Protein AF-A0A2I2F520-F1 (afdb_monomer)

Radius of gyration: 12.86 Å; Cα contacts (8 Å, |Δi|>4): 35; chains: 1; bounding box: 26×24×35 Å

Structure (mmCIF, N/CA/C/O backbone):
data_AF-A0A2I2F520-F1
#
_entry.id   AF-A0A2I2F520-F1
#
loop_
_atom_site.group_PDB
_atom_site.id
_atom_site.type_symbol
_atom_site.label_atom_id
_atom_site.label_alt_id
_atom_site.label_comp_id
_atom_site.label_asym_id
_atom_site.label_entity_id
_atom_site.label_seq_id
_atom_site.pdbx_PDB_ins_code
_atom_site.Cartn_x
_atom_site.Cartn_y
_atom_site.Cartn_z
_atom_site.occupancy
_atom_site.B_iso_or_equiv
_atom_site.auth_seq_id
_atom_site.auth_comp_id
_atom_site.auth_asym_id
_atom_site.auth_atom_id
_atom_site.pdbx_PDB_model_num
ATOM 1 N N . MET A 1 1 ? 8.948 -13.957 -1.324 1.00 83.75 1 MET A N 1
ATOM 2 C CA . MET A 1 1 ? 7.906 -13.097 -1.930 1.00 83.75 1 MET A CA 1
ATOM 3 C C . MET A 1 1 ? 8.114 -11.625 -1.617 1.00 83.75 1 MET A C 1
ATOM 5 O O . MET A 1 1 ? 8.084 -10.852 -2.555 1.00 83.75 1 MET A O 1
ATOM 9 N N . ASN A 1 2 ? 8.434 -11.228 -0.380 1.00 88.88 2 ASN A N 1
ATOM 10 C CA . ASN A 1 2 ? 8.852 -9.837 -0.131 1.00 88.88 2 ASN A CA 1
ATOM 11 C C . ASN A 1 2 ? 10.098 -9.448 -0.943 1.00 88.88 2 ASN A C 1
ATOM 13 O O . ASN A 1 2 ? 10.085 -8.414 -1.588 1.00 88.88 2 ASN A O 1
ATOM 17 N N . GLU A 1 3 ? 11.121 -10.308 -0.998 1.00 93.56 3 GLU A N 1
ATOM 18 C CA . GLU A 1 3 ? 12.308 -10.079 -1.846 1.00 93.56 3 GLU A CA 1
ATOM 19 C C . GLU A 1 3 ? 11.953 -9.931 -3.333 1.00 93.56 3 GLU A C 1
ATOM 21 O O . GLU A 1 3 ? 12.498 -9.086 -4.032 1.00 93.56 3 GLU A O 1
ATOM 26 N N . GLU A 1 4 ? 10.999 -10.730 -3.812 1.00 93.75 4 GLU A N 1
ATOM 27 C CA . GLU A 1 4 ? 10.510 -10.685 -5.193 1.00 93.75 4 GLU A CA 1
ATOM 28 C C . GLU A 1 4 ? 9.754 -9.379 -5.475 1.00 93.75 4 GLU A C 1
ATOM 30 O O . GLU A 1 4 ? 9.965 -8.746 -6.506 1.00 93.75 4 GLU A O 1
ATOM 35 N N . TYR A 1 5 ? 8.929 -8.936 -4.525 1.00 94.75 5 TYR A N 1
ATOM 36 C CA . TYR A 1 5 ? 8.242 -7.652 -4.583 1.00 94.75 5 TYR A CA 1
ATOM 37 C C . TYR A 1 5 ? 9.231 -6.480 -4.587 1.00 94.75 5 TYR A C 1
ATOM 39 O O . TYR A 1 5 ? 9.129 -5.603 -5.436 1.00 94.75 5 TYR A O 1
ATOM 47 N N . GLU A 1 6 ? 10.204 -6.469 -3.673 1.00 93.75 6 GLU A N 1
ATOM 48 C CA . GLU A 1 6 ? 11.215 -5.406 -3.580 1.00 93.75 6 GLU A CA 1
ATOM 49 C C . GLU A 1 6 ? 12.132 -5.385 -4.813 1.00 93.75 6 GLU A C 1
ATOM 51 O O . GLU A 1 6 ? 12.542 -4.315 -5.259 1.00 93.75 6 GLU A O 1
ATOM 56 N N . GLY A 1 7 ? 12.400 -6.548 -5.416 1.00 94.12 7 GLY A N 1
ATOM 57 C CA . GLY A 1 7 ? 13.088 -6.645 -6.703 1.00 94.12 7 GLY A CA 1
ATOM 58 C C . GLY A 1 7 ? 12.256 -6.106 -7.872 1.00 94.12 7 GLY A C 1
ATOM 59 O O . GLY A 1 7 ? 12.802 -5.462 -8.767 1.00 94.12 7 GLY A O 1
ATOM 60 N N . ARG A 1 8 ? 10.934 -6.333 -7.866 1.00 94.12 8 ARG A N 1
ATOM 61 C CA . ARG A 1 8 ? 10.005 -5.815 -8.887 1.00 94.12 8 ARG A CA 1
ATOM 62 C C . ARG A 1 8 ? 9.786 -4.308 -8.762 1.00 94.12 8 ARG A C 1
ATOM 64 O O . ARG A 1 8 ? 9.675 -3.633 -9.784 1.00 94.12 8 ARG A O 1
ATOM 71 N N . PHE A 1 9 ? 9.747 -3.801 -7.534 1.00 94.75 9 PHE A N 1
ATOM 72 C CA . PHE A 1 9 ? 9.499 -2.402 -7.204 1.00 94.75 9 PHE A CA 1
ATOM 73 C C . PHE A 1 9 ? 10.616 -1.842 -6.304 1.00 94.75 9 PHE A C 1
ATOM 75 O O . PHE A 1 9 ? 10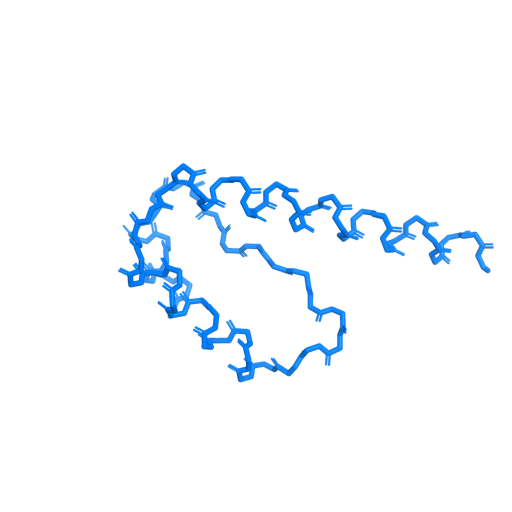.424 -1.695 -5.091 1.00 94.75 9 PHE A O 1
ATOM 82 N N . PRO A 1 10 ? 11.791 -1.507 -6.871 1.00 93.62 10 PRO A N 1
ATOM 83 C CA . PRO A 1 10 ? 12.924 -1.023 -6.093 1.00 93.62 10 PRO A CA 1
ATOM 84 C C . PRO A 1 10 ? 12.578 0.218 -5.264 1.00 93.62 10 PRO A C 1
ATOM 86 O O . PRO A 1 10 ? 12.078 1.215 -5.781 1.00 93.62 10 PRO A O 1
ATOM 89 N N . GLY A 1 11 ? 12.865 0.158 -3.963 1.00 92.69 11 GLY A N 1
ATOM 90 C CA . GLY A 1 11 ? 12.592 1.246 -3.019 1.00 92.69 11 GLY A CA 1
ATOM 91 C C . GLY A 1 11 ? 11.181 1.247 -2.423 1.00 92.69 11 GLY A C 1
ATOM 92 O O . GLY A 1 11 ? 10.932 2.012 -1.490 1.00 92.69 11 GLY A O 1
ATOM 93 N N . LEU A 1 12 ? 10.277 0.375 -2.886 1.00 94.00 12 LEU A N 1
ATOM 94 C CA . LEU A 1 12 ? 8.972 0.165 -2.259 1.00 94.00 12 LEU A CA 1
ATOM 95 C C . LEU A 1 12 ? 9.005 -1.034 -1.313 1.00 94.00 12 LEU A C 1
ATOM 97 O O . LEU A 1 12 ? 9.690 -2.023 -1.544 1.00 94.00 12 LEU A O 1
ATOM 101 N N . ARG A 1 13 ? 8.197 -0.959 -0.254 1.00 93.69 13 ARG A N 1
ATOM 102 C CA . ARG A 1 13 ? 7.866 -2.103 0.602 1.00 93.69 13 ARG A CA 1
ATOM 103 C C . ARG A 1 13 ? 6.398 -2.432 0.426 1.00 93.69 13 ARG A C 1
ATOM 105 O O . ARG A 1 13 ? 5.579 -1.523 0.316 1.00 93.69 13 ARG A O 1
ATOM 112 N N . PHE A 1 14 ? 6.066 -3.717 0.439 1.00 94.31 14 PHE A N 1
ATOM 113 C CA . PHE A 1 14 ? 4.674 -4.138 0.363 1.00 94.31 14 PHE A CA 1
ATOM 114 C C . PHE A 1 14 ? 3.930 -3.727 1.638 1.00 94.31 14 PHE A C 1
ATOM 116 O O . PHE A 1 14 ? 4.243 -4.197 2.736 1.00 94.31 14 PHE A O 1
ATOM 123 N N . VAL A 1 15 ? 2.936 -2.852 1.490 1.00 94.56 15 VAL A N 1
ATOM 124 C CA . VAL A 1 15 ? 2.055 -2.417 2.576 1.00 94.56 15 VAL A CA 1
ATOM 125 C C . VAL A 1 15 ? 0.612 -2.662 2.165 1.00 94.56 15 VAL A C 1
ATOM 127 O O . VAL A 1 15 ? 0.153 -2.207 1.121 1.00 94.56 15 VAL A O 1
ATOM 130 N N . THR A 1 16 ? -0.126 -3.367 3.017 1.00 94.94 16 THR A N 1
ATOM 131 C CA . THR A 1 16 ? -1.543 -3.653 2.800 1.00 94.94 16 THR A CA 1
ATOM 132 C C . THR A 1 16 ? -2.288 -3.681 4.134 1.00 94.94 16 THR A C 1
ATOM 134 O O . THR A 1 16 ? -1.724 -4.018 5.180 1.00 94.94 16 THR A O 1
ATOM 137 N N . PHE A 1 17 ? -3.564 -3.299 4.133 1.00 94.25 17 PHE A N 1
ATOM 138 C CA . PHE A 1 17 ? -4.359 -3.185 5.357 1.00 94.25 17 PHE A CA 1
ATOM 139 C C . PHE A 1 17 ? -4.991 -4.527 5.748 1.00 94.25 17 PHE A C 1
ATOM 141 O O . PHE A 1 17 ? -5.983 -4.939 5.161 1.00 94.25 17 PHE A O 1
ATOM 148 N N . VAL A 1 18 ? -4.423 -5.254 6.712 1.00 93.06 18 VAL A N 1
ATOM 149 C CA . VAL A 1 18 ? -4.842 -6.646 6.984 1.00 93.06 18 VAL A CA 1
ATOM 150 C C . VAL A 1 18 ? -6.289 -6.753 7.473 1.00 93.06 18 VAL A C 1
ATOM 152 O O . VAL A 1 18 ? -7.032 -7.534 6.907 1.00 93.06 18 VAL A O 1
ATOM 155 N N . ASN A 1 19 ? -6.711 -5.990 8.484 1.00 91.12 19 ASN A N 1
ATO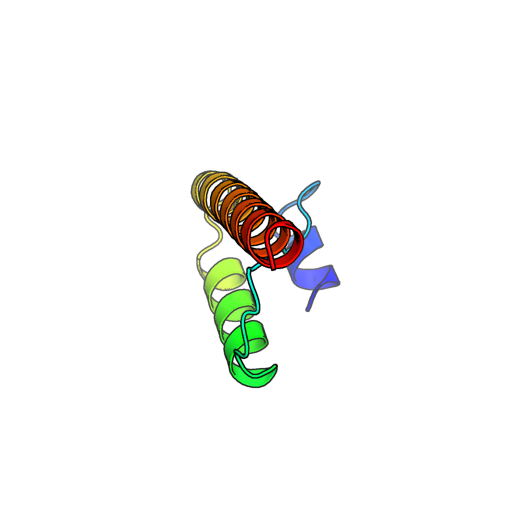M 156 C CA . ASN A 1 19 ? -8.091 -5.958 9.008 1.00 91.12 19 ASN A CA 1
ATOM 157 C C . ASN A 1 19 ? -8.837 -7.314 9.088 1.00 91.12 19 ASN A C 1
ATOM 159 O O . ASN A 1 19 ? -9.982 -7.427 8.657 1.00 91.12 19 ASN A O 1
ATOM 163 N N . GLY A 1 20 ? -8.182 -8.362 9.596 1.00 91.06 20 GLY A N 1
ATOM 164 C CA . GLY A 1 20 ? -8.779 -9.702 9.712 1.00 91.06 20 GLY A CA 1
ATOM 165 C C . GLY A 1 20 ? -8.726 -10.563 8.443 1.00 91.06 20 GLY A C 1
ATOM 166 O O . GLY A 1 20 ? -9.173 -11.706 8.475 1.00 91.06 20 GLY A O 1
ATOM 167 N N . ARG A 1 21 ? -8.144 -10.066 7.344 1.00 94.44 21 ARG A N 1
ATOM 168 C CA . ARG A 1 21 ? -7.845 -10.866 6.148 1.00 94.44 21 ARG A CA 1
ATOM 169 C C . ARG A 1 21 ? -6.826 -11.954 6.480 1.00 94.44 21 ARG A C 1
ATOM 171 O O . ARG A 1 21 ? -5.855 -11.713 7.202 1.00 94.44 21 ARG A O 1
ATOM 178 N N . SER A 1 22 ? -7.052 -13.154 5.948 1.00 96.12 22 SER A N 1
ATOM 179 C CA . SER A 1 22 ? -6.150 -14.287 6.145 1.00 96.12 22 SER A CA 1
ATOM 180 C C . SER A 1 22 ? -4.827 -14.061 5.418 1.00 96.12 22 SER A C 1
ATOM 182 O O . SER A 1 22 ? -4.745 -13.333 4.428 1.00 96.12 22 SER A O 1
ATOM 184 N N . ARG A 1 23 ? -3.773 -14.730 5.893 1.00 93.62 23 ARG A N 1
ATOM 185 C CA . ARG A 1 23 ? -2.457 -14.670 5.252 1.00 93.62 23 ARG A CA 1
ATOM 186 C C . ARG A 1 23 ? -2.508 -15.114 3.788 1.00 93.62 23 ARG A C 1
ATOM 188 O O . ARG A 1 23 ? -1.829 -14.510 2.973 1.00 93.62 23 ARG A O 1
ATOM 195 N N . GLU A 1 24 ? -3.297 -16.134 3.462 1.00 95.25 24 GLU A N 1
ATOM 196 C CA . GLU A 1 24 ? -3.421 -16.662 2.096 1.00 95.25 24 GLU A CA 1
ATOM 197 C C . GLU A 1 24 ? -3.923 -15.596 1.121 1.00 95.25 24 GLU A C 1
ATOM 199 O O . GLU A 1 24 ? -3.279 -15.356 0.105 1.00 95.25 24 GLU A O 1
ATOM 204 N N . VAL A 1 25 ? -4.978 -14.866 1.498 1.00 95.69 25 VAL A N 1
ATOM 205 C CA . VAL A 1 25 ? -5.527 -13.763 0.693 1.00 95.69 25 VAL A CA 1
ATOM 206 C C . VAL A 1 25 ? -4.494 -12.651 0.499 1.00 95.69 25 VAL A C 1
ATOM 208 O O . VAL A 1 25 ? -4.367 -12.103 -0.592 1.00 95.69 25 VAL A O 1
ATOM 211 N N . ILE A 1 26 ? -3.714 -12.328 1.536 1.00 95.25 26 ILE A N 1
ATOM 212 C CA . ILE A 1 26 ? -2.651 -11.316 1.433 1.00 95.25 26 ILE A CA 1
ATOM 213 C C . ILE A 1 26 ? -1.529 -11.763 0.488 1.00 95.25 26 ILE A C 1
ATOM 215 O O . ILE A 1 26 ? -0.997 -10.950 -0.267 1.00 95.25 26 ILE A O 1
ATOM 219 N N . MET A 1 27 ? -1.159 -13.043 0.526 1.00 94.25 27 MET A N 1
ATOM 220 C CA . MET A 1 27 ? -0.135 -13.583 -0.366 1.00 94.25 27 MET A CA 1
ATOM 221 C C . MET A 1 27 ? -0.632 -13.625 -1.813 1.00 94.25 27 MET A C 1
ATOM 223 O O . MET A 1 27 ? 0.125 -13.281 -2.715 1.00 94.25 27 MET A O 1
ATOM 227 N N . GLU A 1 28 ? -1.894 -13.980 -2.048 1.00 95.94 28 GLU A N 1
ATOM 228 C CA . GLU A 1 28 ? -2.489 -13.930 -3.385 1.00 95.94 28 GLU A CA 1
ATOM 229 C C . GLU A 1 28 ? -2.531 -12.494 -3.930 1.00 95.94 28 GLU A C 1
ATOM 231 O O . GLU A 1 28 ? -2.087 -12.251 -5.051 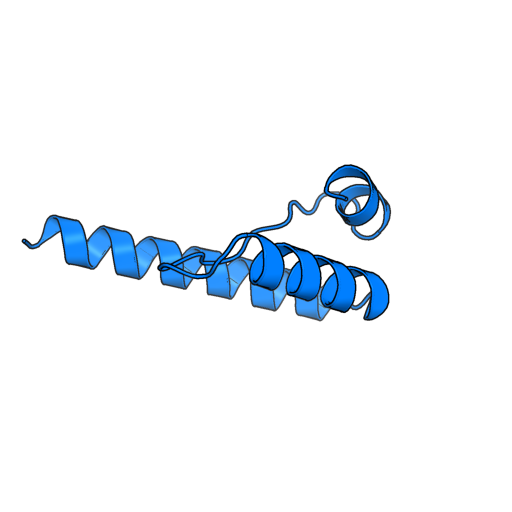1.00 95.94 28 GLU A O 1
ATOM 236 N N . GLU A 1 29 ? -2.953 -11.523 -3.115 1.00 94.69 29 GLU A N 1
ATOM 237 C CA . GLU A 1 29 ? -2.927 -10.101 -3.477 1.00 94.69 29 GLU A CA 1
ATOM 238 C C . GLU A 1 29 ? -1.506 -9.643 -3.833 1.00 94.69 29 GLU A C 1
ATOM 240 O O . GLU A 1 29 ? -1.297 -9.025 -4.874 1.00 94.69 29 GLU A O 1
ATOM 245 N N . MET A 1 30 ? -0.505 -9.980 -3.012 1.00 95.06 30 MET A N 1
ATOM 246 C CA . MET A 1 30 ? 0.888 -9.625 -3.296 1.00 95.06 30 MET A CA 1
ATOM 247 C C . MET A 1 30 ? 1.359 -10.219 -4.630 1.00 95.06 30 MET A C 1
ATOM 249 O O . MET A 1 30 ? 2.015 -9.522 -5.400 1.00 95.06 30 MET A O 1
ATOM 253 N N . ARG A 1 31 ? 1.002 -11.475 -4.935 1.00 95.88 31 ARG A N 1
ATOM 254 C CA . ARG A 1 31 ? 1.329 -12.113 -6.220 1.00 95.88 31 ARG A CA 1
ATOM 255 C C . ARG A 1 31 ? 0.685 -11.355 -7.382 1.00 95.88 31 ARG A C 1
ATOM 257 O O . ARG A 1 31 ? 1.392 -10.959 -8.300 1.00 95.88 31 ARG A O 1
ATOM 264 N N . GLN A 1 32 ? -0.612 -11.058 -7.289 1.00 95.38 32 GLN A N 1
ATOM 265 C CA . GLN A 1 32 ? -1.340 -10.299 -8.311 1.00 95.38 32 GLN A CA 1
ATOM 266 C C . GLN A 1 32 ? -0.720 -8.916 -8.564 1.00 95.38 32 GLN A C 1
ATOM 268 O O . GLN A 1 32 ? -0.633 -8.476 -9.710 1.00 95.38 32 GLN A O 1
ATOM 273 N N . ARG A 1 33 ? -0.258 -8.226 -7.513 1.00 94.38 33 ARG A N 1
ATOM 274 C CA . ARG A 1 33 ? 0.404 -6.919 -7.648 1.00 94.38 33 ARG A CA 1
ATOM 275 C C . ARG A 1 33 ? 1.776 -7.015 -8.316 1.00 94.38 33 ARG A C 1
ATOM 277 O O . ARG A 1 33 ? 2.076 -6.202 -9.189 1.00 94.38 33 ARG A O 1
ATOM 284 N N . ILE A 1 34 ? 2.578 -8.021 -7.955 1.00 94.88 34 ILE A N 1
ATOM 285 C CA . ILE A 1 34 ? 3.867 -8.305 -8.611 1.00 94.88 34 ILE A CA 1
ATOM 286 C C . ILE A 1 34 ? 3.654 -8.574 -10.107 1.00 94.88 34 ILE A C 1
ATOM 288 O O . ILE A 1 34 ? 4.328 -7.956 -10.939 1.00 94.88 34 ILE A O 1
ATOM 292 N N . ASP A 1 35 ? 2.692 -9.441 -10.435 1.00 96.00 35 ASP A N 1
ATOM 293 C CA . ASP A 1 35 ? 2.377 -9.844 -11.809 1.00 96.00 35 ASP A CA 1
ATOM 294 C C . ASP A 1 35 ? 1.860 -8.658 -12.636 1.00 96.00 35 ASP A C 1
ATOM 296 O O . ASP A 1 35 ? 2.265 -8.470 -13.784 1.00 96.00 35 ASP A O 1
ATOM 300 N N . ARG A 1 36 ? 1.026 -7.799 -12.030 1.00 95.19 36 ARG A N 1
ATOM 301 C CA . ARG A 1 36 ? 0.560 -6.545 -12.638 1.00 95.19 36 ARG A CA 1
ATOM 302 C C . ARG A 1 36 ? 1.721 -5.608 -12.974 1.00 95.19 36 ARG A C 1
ATOM 304 O O . ARG A 1 36 ? 1.701 -4.983 -14.029 1.00 95.19 36 ARG A O 1
ATOM 311 N N . GLY A 1 37 ? 2.719 -5.493 -12.093 1.00 93.12 37 GLY A N 1
ATOM 312 C CA . GLY A 1 37 ? 3.958 -4.75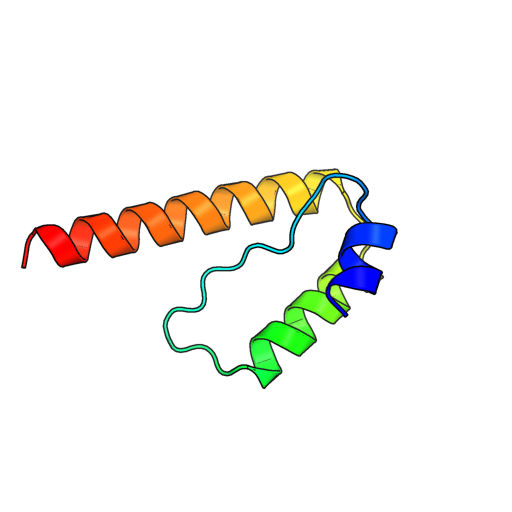6 -12.368 1.00 93.12 37 GLY A CA 1
ATOM 313 C C . GLY A 1 37 ? 3.815 -3.244 -12.573 1.00 93.12 37 GLY A C 1
ATOM 314 O O . GLY A 1 37 ? 4.721 -2.623 -13.120 1.00 93.12 37 GLY A O 1
ATOM 315 N N . ASP A 1 38 ? 2.690 -2.664 -12.164 1.00 95.00 38 ASP A N 1
ATOM 316 C CA . ASP A 1 38 ? 2.376 -1.242 -12.311 1.00 95.00 38 ASP A CA 1
ATOM 317 C C . ASP A 1 38 ? 2.824 -0.476 -11.058 1.00 95.00 38 ASP A C 1
ATOM 319 O O . ASP A 1 38 ? 2.176 -0.543 -10.011 1.00 95.00 38 ASP A O 1
ATOM 323 N N . ALA A 1 39 ? 3.963 0.213 -11.160 1.00 92.44 39 ALA A N 1
ATOM 324 C CA . ALA A 1 39 ? 4.592 0.897 -10.034 1.00 92.44 39 ALA A CA 1
ATOM 325 C C . ALA A 1 39 ? 3.805 2.133 -9.565 1.00 92.44 39 ALA A C 1
ATOM 327 O O . ALA A 1 39 ? 3.676 2.344 -8.360 1.00 92.44 39 ALA A O 1
ATOM 328 N N . ASP A 1 40 ? 3.240 2.921 -10.484 1.00 94.94 40 ASP A N 1
ATOM 329 C CA . ASP A 1 40 ? 2.465 4.123 -10.138 1.00 94.94 40 ASP A CA 1
ATOM 330 C C . ASP A 1 40 ? 1.190 3.743 -9.378 1.00 94.94 40 ASP A C 1
ATOM 332 O O . ASP A 1 40 ? 0.802 4.366 -8.376 1.00 94.94 40 ASP A O 1
ATOM 336 N N . ARG A 1 41 ? 0.559 2.650 -9.813 1.00 94.81 41 ARG A N 1
ATOM 337 C CA . ARG A 1 41 ? -0.571 2.071 -9.097 1.00 94.81 41 ARG A CA 1
ATOM 338 C C . ARG A 1 41 ? -0.161 1.508 -7.744 1.00 94.81 41 ARG A C 1
ATOM 340 O O . ARG A 1 41 ? -0.894 1.701 -6.776 1.00 94.81 41 ARG A O 1
ATOM 347 N N . GLU A 1 42 ? 1.000 0.867 -7.649 1.00 95.62 42 GLU A N 1
ATOM 348 C CA . GLU A 1 42 ? 1.495 0.321 -6.385 1.00 95.62 42 GLU A CA 1
ATOM 349 C C . GLU A 1 42 ? 1.756 1.408 -5.338 1.00 95.62 42 GLU A C 1
ATOM 351 O O . GLU A 1 42 ? 1.401 1.244 -4.168 1.00 95.62 42 GLU A O 1
ATOM 356 N N . VAL A 1 43 ? 2.309 2.550 -5.756 1.00 94.75 43 VAL A N 1
ATOM 357 C CA . VAL A 1 43 ? 2.475 3.730 -4.897 1.00 94.75 43 VAL A CA 1
ATOM 358 C C . VAL A 1 43 ? 1.118 4.200 -4.380 1.00 94.75 43 VAL A C 1
ATOM 360 O O . VAL A 1 43 ? 0.945 4.383 -3.173 1.00 94.75 43 VAL A O 1
ATOM 363 N N . THR A 1 44 ? 0.138 4.343 -5.273 1.00 95.88 44 THR A N 1
ATOM 364 C CA . THR A 1 44 ? -1.215 4.783 -4.907 1.00 95.88 44 THR A CA 1
ATOM 365 C C . THR A 1 44 ? -1.881 3.819 -3.919 1.00 95.88 44 THR A C 1
ATOM 367 O O . THR A 1 44 ? -2.389 4.244 -2.880 1.00 95.88 44 THR A O 1
ATOM 370 N N . GLU A 1 45 ? -1.840 2.514 -4.197 1.00 94.94 45 GLU A N 1
ATOM 371 C CA . GLU A 1 45 ? -2.431 1.478 -3.343 1.00 94.94 45 GLU A CA 1
ATOM 372 C C . GLU A 1 45 ? -1.720 1.383 -1.982 1.00 94.94 45 GLU A C 1
ATOM 374 O O . GLU A 1 45 ? -2.376 1.218 -0.951 1.00 94.94 45 GLU A O 1
ATOM 379 N N . THR A 1 46 ? -0.396 1.555 -1.953 1.00 95.06 46 THR A N 1
ATOM 380 C CA . THR A 1 46 ? 0.401 1.598 -0.718 1.00 95.06 46 THR A CA 1
ATOM 381 C C . THR A 1 46 ? 0.041 2.812 0.140 1.00 95.06 46 THR A C 1
ATOM 383 O O . THR A 1 46 ? -0.173 2.672 1.347 1.00 95.06 46 THR A O 1
ATOM 386 N N . ILE A 1 47 ? -0.084 4.001 -0.460 1.00 95.75 47 ILE A N 1
ATOM 387 C CA . ILE A 1 47 ? -0.507 5.220 0.248 1.00 95.75 47 ILE A CA 1
ATOM 388 C C . ILE A 1 47 ? -1.907 5.042 0.833 1.00 95.75 47 ILE A C 1
ATOM 390 O O . ILE A 1 47 ? -2.120 5.312 2.017 1.00 95.75 47 ILE A O 1
ATOM 394 N N . GLN A 1 48 ? -2.844 4.525 0.039 1.00 96.31 48 GLN A N 1
ATOM 395 C CA . GLN A 1 48 ? -4.205 4.271 0.495 1.00 96.31 48 GLN A CA 1
ATOM 396 C C . GLN A 1 48 ? -4.230 3.278 1.668 1.00 96.31 48 GLN A C 1
ATOM 398 O O . GLN A 1 48 ? -4.862 3.550 2.692 1.00 96.31 48 GLN A O 1
ATOM 403 N N . ALA A 1 49 ? -3.469 2.181 1.582 1.00 95.94 49 ALA A N 1
ATOM 404 C CA . ALA A 1 49 ? -3.347 1.213 2.668 1.00 95.94 49 ALA A CA 1
ATOM 405 C C . ALA A 1 49 ? -2.789 1.846 3.955 1.00 95.94 49 ALA A C 1
ATOM 407 O O . ALA A 1 49 ? -3.299 1.573 5.045 1.00 95.94 49 ALA A O 1
ATOM 408 N N . MET A 1 50 ? -1.783 2.722 3.852 1.00 96.88 50 MET A N 1
ATOM 409 C CA . MET A 1 50 ? -1.265 3.473 5.002 1.00 96.88 50 MET A CA 1
ATOM 410 C C . MET A 1 50 ? -2.340 4.369 5.630 1.00 96.88 50 MET A C 1
ATOM 412 O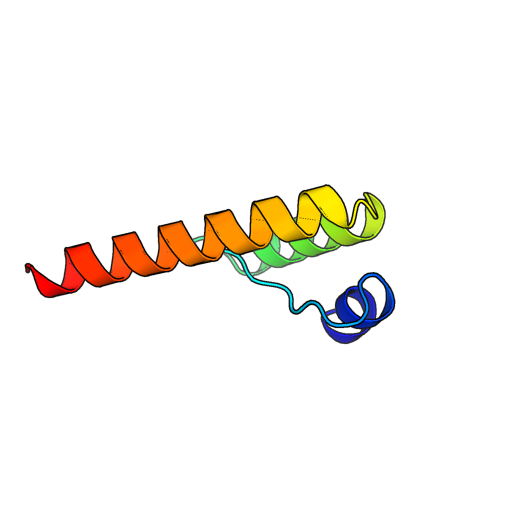 O . MET A 1 50 ? -2.488 4.377 6.855 1.00 96.88 50 MET A O 1
ATOM 416 N N . CYS A 1 51 ? -3.122 5.085 4.816 1.00 96.81 51 CYS A N 1
ATOM 417 C CA . CYS A 1 51 ? -4.231 5.907 5.299 1.00 96.81 51 CYS A CA 1
ATOM 418 C C . CYS A 1 51 ? -5.300 5.076 6.019 1.00 96.81 51 CYS A C 1
ATOM 420 O O . CYS A 1 51 ? -5.792 5.493 7.069 1.00 96.81 51 CYS A O 1
ATOM 422 N N . ASP A 1 52 ? -5.647 3.900 5.501 1.00 95.88 52 ASP A N 1
ATOM 423 C CA . ASP A 1 52 ? -6.664 3.039 6.110 1.00 95.88 52 ASP A CA 1
ATOM 424 C C . ASP A 1 52 ? -6.186 2.428 7.432 1.00 95.88 52 ASP A C 1
ATOM 426 O O . ASP A 1 52 ? -6.936 2.429 8.413 1.00 95.88 52 ASP A O 1
ATOM 430 N N . ILE A 1 53 ? -4.909 2.034 7.512 1.00 95.06 53 ILE A N 1
ATOM 431 C CA . ILE A 1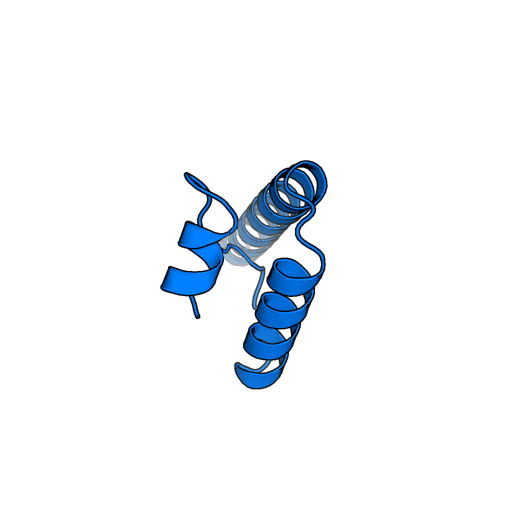 53 ? -4.258 1.636 8.770 1.00 95.06 53 ILE A CA 1
ATOM 432 C C . ILE A 1 53 ? -4.302 2.784 9.787 1.00 95.06 53 ILE A C 1
ATOM 434 O O . ILE A 1 53 ? -4.630 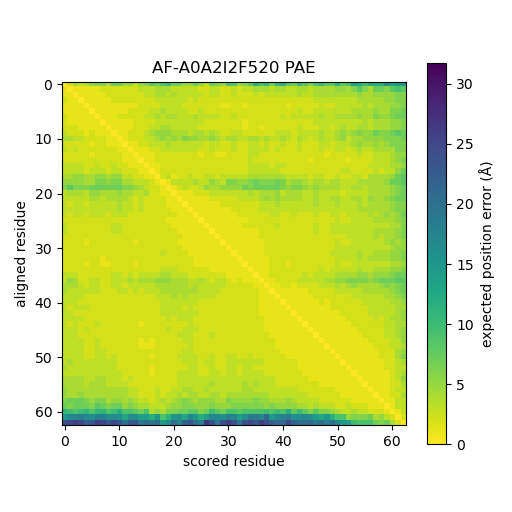2.563 10.955 1.00 95.06 53 ILE A O 1
ATOM 438 N N . ALA A 1 54 ? -3.980 4.012 9.368 1.00 96.06 54 ALA A N 1
ATOM 439 C CA . ALA A 1 54 ? -3.990 5.177 10.249 1.00 96.06 54 ALA A CA 1
ATOM 440 C C . ALA A 1 54 ? -5.400 5.478 10.783 1.00 96.06 54 ALA A C 1
ATOM 442 O O . ALA A 1 54 ? -5.570 5.667 11.988 1.0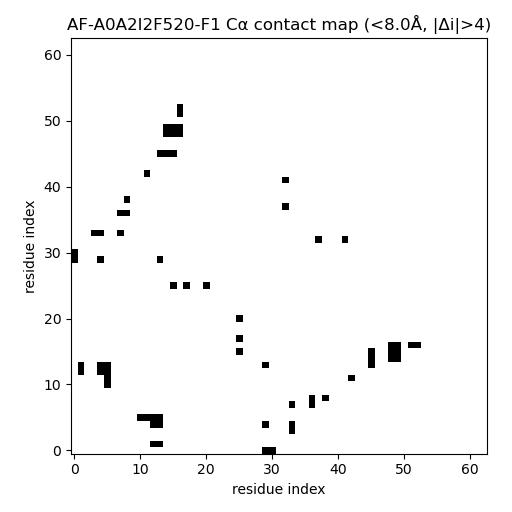0 96.06 54 ALA A O 1
ATOM 443 N N . LYS A 1 55 ? -6.421 5.449 9.916 1.00 95.44 55 LYS A N 1
ATOM 444 C CA . LYS A 1 55 ? -7.830 5.623 10.310 1.00 95.44 55 LYS A CA 1
ATOM 445 C C . LYS A 1 55 ? -8.288 4.538 11.282 1.00 95.44 55 LYS A C 1
ATOM 447 O O . LYS A 1 55 ? -8.992 4.838 12.242 1.00 95.44 55 LYS A O 1
ATOM 452 N N . ASP A 1 56 ? -7.895 3.287 11.050 1.00 94.69 56 ASP A N 1
ATOM 453 C CA . ASP A 1 56 ? -8.246 2.176 11.934 1.00 94.69 56 ASP A CA 1
ATOM 454 C C . ASP A 1 56 ? -7.656 2.324 13.334 1.00 94.69 56 ASP A C 1
ATOM 456 O O . ASP A 1 56 ? -8.358 2.167 14.334 1.00 94.69 56 ASP A O 1
ATOM 460 N N . ARG A 1 57 ? -6.384 2.718 13.407 1.00 94.12 57 ARG A N 1
ATOM 461 C CA . ARG A 1 57 ? -5.727 3.030 14.679 1.00 94.12 57 ARG A CA 1
ATOM 462 C C . ARG A 1 57 ? -6.389 4.211 15.380 1.00 94.12 57 ARG A C 1
ATOM 464 O O . ARG A 1 57 ? -6.640 4.123 16.575 1.00 94.12 57 ARG A O 1
ATOM 471 N N . ALA A 1 58 ? -6.718 5.277 14.649 1.00 95.19 58 ALA A N 1
ATOM 472 C CA . ALA A 1 58 ? -7.379 6.450 15.216 1.00 95.19 58 ALA A CA 1
ATOM 473 C C . ALA A 1 58 ? -8.735 6.104 15.854 1.00 95.19 58 ALA A C 1
ATOM 475 O O . ALA A 1 58 ? -9.009 6.550 16.964 1.00 95.19 58 ALA A O 1
ATOM 476 N N . ARG A 1 59 ? -9.549 5.256 15.207 1.00 93.00 59 ARG A N 1
ATOM 477 C CA . ARG A 1 59 ? -10.826 4.785 15.776 1.00 93.00 59 ARG A CA 1
ATOM 478 C C . ARG A 1 59 ? -10.633 4.013 17.082 1.00 93.00 59 ARG A C 1
ATOM 480 O O . ARG A 1 59 ? -11.364 4.246 18.036 1.00 93.00 59 ARG A O 1
ATOM 487 N N . LYS A 1 60 ? -9.629 3.133 17.140 1.00 90.50 60 LYS A N 1
ATOM 488 C CA . LYS A 1 60 ? -9.321 2.330 18.336 1.00 90.50 60 LYS A CA 1
ATOM 489 C C . LYS A 1 60 ? -8.840 3.163 19.525 1.00 90.50 60 LYS A C 1
ATOM 491 O O . LYS A 1 60 ? -8.994 2.723 20.652 1.00 90.50 60 LYS A O 1
ATOM 496 N N . LEU A 1 61 ? -8.267 4.343 19.282 1.00 89.38 61 LEU A N 1
ATOM 497 C CA . LEU A 1 61 ? -7.845 5.270 20.340 1.00 89.38 61 LEU A CA 1
ATOM 498 C C . LEU A 1 61 ? -9.009 6.062 20.955 1.00 89.38 61 LEU A C 1
ATOM 500 O O . LEU A 1 61 ? -8.839 6.652 22.015 1.00 89.38 61 LEU A O 1
ATOM 504 N N . GLN A 1 62 ? -10.164 6.115 20.287 1.00 80.69 62 GLN A N 1
ATOM 505 C CA . GLN A 1 62 ? -11.371 6.793 20.779 1.00 80.69 62 GLN A CA 1
ATOM 506 C C . GLN A 1 62 ? -12.301 5.857 21.572 1.00 80.69 62 GLN A C 1
ATOM 508 O O . GLN A 1 62 ? -13.410 6.260 21.913 1.00 80.69 62 GLN A O 1
ATOM 513 N N . SER A 1 63 ? -11.879 4.610 21.807 1.00 56.50 63 SER A N 1
ATOM 514 C CA . SER A 1 63 ? -12.638 3.562 22.506 1.00 56.50 63 SER A CA 1
ATOM 515 C C . SER A 1 63 ? -12.066 3.277 23.888 1.00 56.50 63 SER A C 1
ATOM 517 O O . SER A 1 63 ? -10.828 3.375 24.034 1.00 56.50 63 SER A O 1
#

Foldseek 3Di:
DQVLLCVLAPPDGDAAACPPPDPVVVVVVSVVCSVVSDRVVRVVRRVVRVVVVVVVVVVVVVD

pLDDT: mean 93.42, std 5.4, range [56.5, 96.88]

Secondary structure (DSSP, 8-state):
-HHHHHHHSTT-------TT--HHHHHHHHHHHHHH--HHHHHHHHHHHHHHHHHHHHHHHT-

Sequence (63 aa):
MNEEYEGRFPGLRFVTFVNGRSREVIMEEMRQRIDRGDADREVTETIQAMCDIAKDRARKLQS

Solvent-accessible surface area (backbone atoms only — not comparable to full-atom values): 3784 Å² total; per-residue (Å²): 104,70,68,56,42,33,68,75,39,75,94,51,75,96,52,73,65,56,93,85,59,53,70,66,61,53,52,52,50,52,49,54,51,54,72,66,63,52,63,73,58,47,52,52,52,32,52,51,23,53,52,52,46,51,52,54,52,55,56,59,69,77,105

Mean predicted aligned error: 3.15 Å

Nearest PDB structures (foldseek):
  5z5m-assembl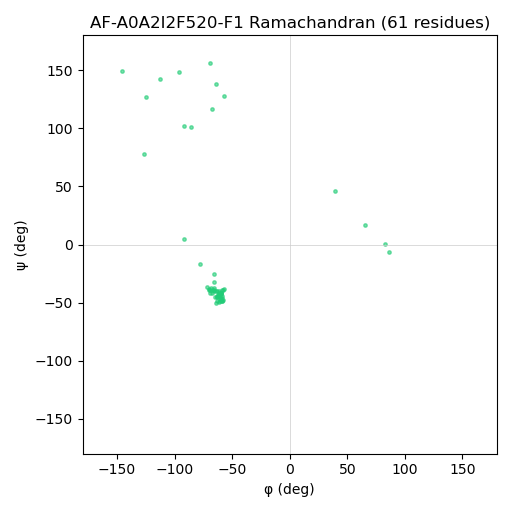y1_B  TM=8.201E-01  e=1.474E+00  Phaeodactylum tricornutum CCAP 1055/1

InterPro domains:
  IPR018020 Oxo-4-hydroxy-4-carboxy-5-ureidoimidazoline decarboxylase [PF09349] (1-59)
  IPR036778 Oxo-4-hydroxy-4-carboxy-5-ureidoimidazoline decarboxylase superfamily [G3DSA:1.10.3330.10] (1-62)
  IPR036778 Oxo-4-hydroxy-4-carboxy-5-ureidoimidazoline decarboxylase superfamily [SSF158694] (1-61)

Organism: Aspergillus candidus (NCBI:txid41067)